Protein AF-A0A143ZDG9-F1 (afdb_monomer_lite)

Secondary structure (DSSP, 8-state):
----EETTEEEEEEEETTTTEEEEEEESSSS--EEEESSHHHHHHHHHHHHHHHHHHHHHHHHHHHHTTS-HHHHHHHHHHHHHHHT-

pLDDT: mean 92.54, std 9.76, range [44.09, 98.31]

Structure (mmCIF, N/CA/C/O backbone):
data_AF-A0A143ZDG9-F1
#
_entry.id   AF-A0A143ZDG9-F1
#
loop_
_atom_site.group_PDB
_atom_site.id
_atom_site.type_symbol
_atom_site.label_atom_id
_atom_site.label_alt_id
_atom_site.label_comp_id
_atom_site.label_asym_id
_atom_site.label_entity_id
_atom_site.label_seq_id
_atom_site.p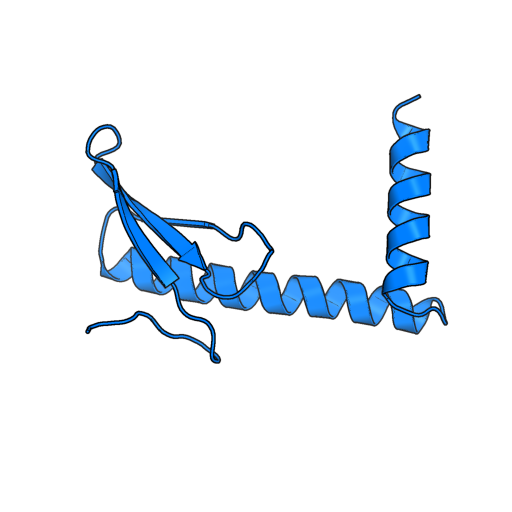dbx_PDB_ins_code
_atom_site.Cartn_x
_atom_site.Cartn_y
_atom_site.Cartn_z
_atom_site.occupancy
_atom_site.B_iso_or_equiv
_atom_site.auth_seq_id
_atom_site.auth_comp_id
_atom_site.auth_asym_id
_atom_site.auth_atom_id
_atom_site.pdbx_PDB_model_num
ATOM 1 N N . MET A 1 1 ? 5.884 -18.510 -12.927 1.00 44.09 1 MET A N 1
ATOM 2 C CA . MET A 1 1 ? 5.323 -17.146 -12.990 1.00 44.09 1 MET A CA 1
AT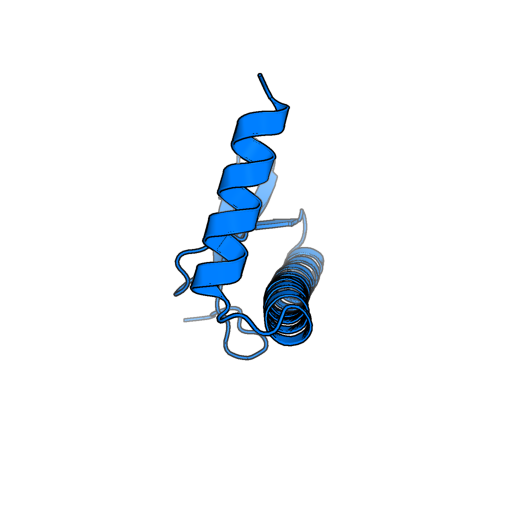OM 3 C C . MET A 1 1 ? 6.194 -16.277 -12.102 1.00 44.09 1 MET A C 1
ATOM 5 O O . MET A 1 1 ? 6.313 -16.598 -10.928 1.00 44.09 1 MET A O 1
ATOM 9 N N . ASN A 1 2 ? 6.895 -15.291 -12.666 1.00 59.69 2 ASN A N 1
ATOM 10 C CA . ASN A 1 2 ? 7.758 -14.394 -11.892 1.00 59.69 2 ASN A CA 1
ATOM 11 C C . ASN A 1 2 ? 6.877 -13.294 -11.301 1.00 59.69 2 ASN A C 1
ATOM 13 O O . ASN A 1 2 ? 6.397 -12.440 -12.037 1.00 59.69 2 ASN A O 1
ATOM 17 N N . VAL A 1 3 ? 6.613 -13.369 -10.000 1.00 75.88 3 VAL A N 1
ATOM 18 C CA . VAL A 1 3 ? 5.783 -12.400 -9.278 1.00 75.88 3 VAL A CA 1
ATOM 19 C C . VAL A 1 3 ? 6.703 -11.559 -8.401 1.00 75.88 3 VAL A C 1
ATOM 21 O O . VAL A 1 3 ? 7.531 -12.111 -7.678 1.00 75.88 3 VAL A O 1
ATOM 24 N N . MET A 1 4 ? 6.578 -10.233 -8.471 1.00 88.38 4 MET A N 1
ATOM 25 C CA . MET A 1 4 ? 7.227 -9.342 -7.509 1.00 88.38 4 MET A CA 1
ATOM 26 C C . MET A 1 4 ? 6.503 -9.461 -6.171 1.00 88.38 4 MET A C 1
ATOM 28 O O . MET A 1 4 ? 5.283 -9.305 -6.118 1.00 88.38 4 MET A O 1
ATOM 32 N N . SER A 1 5 ? 7.250 -9.764 -5.110 1.00 93.31 5 SER A N 1
ATOM 33 C CA . SER A 1 5 ? 6.710 -9.928 -3.762 1.00 93.31 5 SER A CA 1
ATOM 34 C C . SER A 1 5 ? 7.565 -9.207 -2.731 1.00 93.31 5 SER A C 1
ATOM 36 O O . SER A 1 5 ? 8.786 -9.365 -2.746 1.00 93.31 5 SER A O 1
ATOM 38 N N . HIS A 1 6 ? 6.934 -8.490 -1.807 1.00 96.56 6 HIS A N 1
ATOM 39 C CA . HIS A 1 6 ? 7.606 -7.826 -0.690 1.00 96.56 6 HIS A CA 1
ATOM 40 C C . HIS A 1 6 ? 6.672 -7.796 0.517 1.00 96.56 6 HIS A C 1
ATOM 42 O O . HIS A 1 6 ? 5.505 -7.447 0.383 1.00 96.56 6 HIS A O 1
ATOM 48 N N . LYS A 1 7 ? 7.149 -8.233 1.691 1.00 95.69 7 LYS A N 1
ATOM 49 C CA . LYS A 1 7 ? 6.362 -8.308 2.946 1.00 95.69 7 LYS A CA 1
ATOM 50 C C . LYS A 1 7 ? 4.984 -8.993 2.814 1.00 95.69 7 LYS A C 1
ATOM 52 O O . LYS A 1 7 ? 4.044 -8.650 3.522 1.00 95.69 7 LYS A O 1
ATOM 57 N N . GLY A 1 8 ? 4.863 -9.974 1.916 1.00 94.38 8 GLY A N 1
ATOM 58 C CA . GLY A 1 8 ? 3.607 -10.692 1.655 1.00 94.38 8 GLY A CA 1
ATOM 59 C C . GLY A 1 8 ? 2.645 -9.982 0.696 1.00 94.38 8 GLY A C 1
ATOM 60 O O . GLY A 1 8 ? 1.612 -10.552 0.356 1.00 94.38 8 GLY A O 1
ATOM 61 N N . TYR A 1 9 ? 2.996 -8.786 0.222 1.00 96.31 9 TYR A N 1
ATOM 62 C CA . TYR A 1 9 ? 2.309 -8.099 -0.865 1.00 96.31 9 TYR A CA 1
ATOM 63 C C . TYR A 1 9 ? 2.864 -8.551 -2.207 1.00 96.31 9 TYR A C 1
ATOM 65 O O . TYR A 1 9 ? 4.035 -8.919 -2.323 1.00 96.31 9 TYR A O 1
ATOM 73 N N . PHE A 1 10 ? 2.016 -8.481 -3.225 1.00 95.62 10 PHE A N 1
ATOM 74 C CA . PHE A 1 10 ? 2.3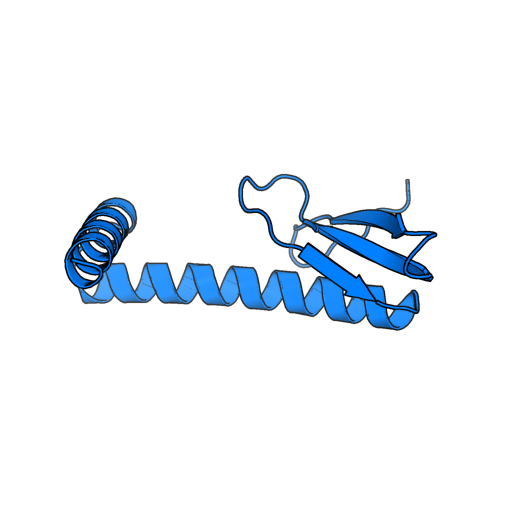49 -8.821 -4.601 1.00 95.62 10 PHE A CA 1
ATOM 75 C C . PHE A 1 10 ? 2.003 -7.651 -5.509 1.00 95.62 10 PHE A C 1
ATOM 77 O O . PHE A 1 10 ? 1.128 -6.858 -5.169 1.00 95.62 10 PHE A O 1
ATOM 84 N N . ALA A 1 11 ? 2.639 -7.564 -6.674 1.00 94.81 11 ALA A N 1
ATOM 85 C CA . ALA A 1 11 ? 2.306 -6.552 -7.670 1.00 94.81 11 ALA A CA 1
ATOM 86 C C . ALA A 1 11 ? 1.947 -7.149 -9.031 1.00 94.81 11 ALA A C 1
ATOM 88 O O . ALA A 1 11 ? 2.461 -8.198 -9.433 1.00 94.81 11 ALA A O 1
ATOM 89 N N . ARG A 1 12 ? 1.080 -6.433 -9.749 1.00 93.25 12 ARG A N 1
ATOM 90 C CA . ARG A 1 12 ? 0.916 -6.544 -11.201 1.00 93.25 12 ARG A CA 1
ATOM 91 C C . ARG A 1 12 ? 1.656 -5.383 -11.842 1.00 93.25 12 ARG A C 1
ATOM 93 O O . ARG A 1 12 ? 1.552 -4.267 -11.346 1.00 93.25 12 ARG A O 1
ATOM 100 N N . VAL A 1 13 ? 2.404 -5.674 -12.898 1.00 94.31 13 VAL A N 1
ATOM 101 C CA . VAL A 1 13 ? 3.209 -4.698 -13.632 1.00 94.31 13 VAL A CA 1
ATOM 102 C C . VAL A 1 13 ? 2.830 -4.780 -15.099 1.00 94.31 13 VAL A C 1
ATOM 104 O O . VAL A 1 13 ? 2.736 -5.876 -15.654 1.00 94.31 13 VAL A O 1
ATOM 107 N N . GLU A 1 14 ? 2.644 -3.619 -15.700 1.00 93.75 14 GLU A N 1
ATOM 108 C CA . GLU A 1 14 ? 2.345 -3.407 -17.106 1.00 93.75 14 GLU A CA 1
ATOM 109 C C . GLU A 1 14 ? 3.356 -2.395 -17.664 1.00 93.75 14 GLU A C 1
ATOM 111 O O . GLU A 1 14 ? 3.951 -1.619 -16.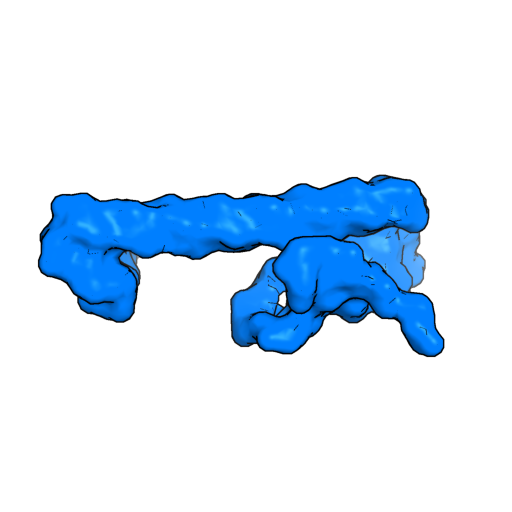914 1.00 93.75 14 GLU A O 1
ATOM 116 N N . TYR A 1 15 ? 3.614 -2.449 -18.968 1.00 94.69 15 TYR A N 1
ATOM 117 C CA . TYR A 1 15 ? 4.439 -1.456 -19.651 1.00 94.69 15 TYR A CA 1
ATOM 118 C C . TYR A 1 15 ? 3.516 -0.492 -20.384 1.00 94.69 15 TYR A C 1
ATOM 120 O O . TYR A 1 15 ? 2.671 -0.938 -21.164 1.00 94.69 15 TYR A O 1
ATOM 128 N N . ASP A 1 16 ? 3.691 0.795 -20.121 1.00 93.25 16 ASP A N 1
ATOM 129 C CA . ASP A 1 16 ? 3.047 1.865 -20.861 1.00 93.25 16 ASP A CA 1
ATOM 130 C C . ASP A 1 16 ? 3.965 2.281 -22.014 1.00 93.25 16 ASP A C 1
ATOM 132 O O . ASP A 1 16 ? 5.099 2.709 -21.803 1.00 93.25 16 ASP A O 1
ATOM 136 N N . ALA A 1 17 ? 3.489 2.098 -23.245 1.00 93.94 17 ALA A N 1
ATOM 137 C CA . ALA A 1 17 ? 4.262 2.408 -24.442 1.00 93.94 17 ALA A CA 1
ATOM 138 C C . ALA A 1 17 ? 4.186 3.887 -24.846 1.00 93.94 17 ALA A C 1
ATOM 140 O O . ALA A 1 17 ? 5.013 4.319 -25.643 1.00 93.94 17 ALA A O 1
ATOM 141 N N . GLU A 1 18 ? 3.199 4.641 -24.353 1.00 94.94 18 GLU A N 1
ATOM 142 C CA . GLU A 1 18 ? 3.080 6.076 -24.633 1.00 94.94 18 GLU A CA 1
ATOM 143 C C . GLU A 1 18 ? 4.058 6.867 -23.761 1.00 94.94 18 GLU A C 1
ATOM 145 O O . GLU A 1 18 ? 4.759 7.741 -24.270 1.00 94.94 18 GLU A O 1
ATOM 150 N N . ASP A 1 19 ? 4.159 6.490 -22.484 1.00 93.00 19 ASP A N 1
ATOM 151 C CA . ASP A 1 19 ? 5.051 7.134 -21.512 1.00 93.00 19 ASP A CA 1
ATOM 152 C C . ASP A 1 19 ? 6.425 6.442 -21.390 1.00 93.00 19 ASP A C 1
ATOM 154 O O . ASP A 1 19 ? 7.314 6.937 -20.704 1.00 93.00 19 ASP A O 1
ATOM 158 N N . GLU A 1 20 ? 6.618 5.301 -22.060 1.00 94.12 20 GLU A N 1
ATOM 159 C CA . GLU A 1 20 ? 7.821 4.454 -22.007 1.00 94.12 20 GLU A CA 1
ATOM 160 C C . GLU A 1 20 ? 8.230 4.000 -20.588 1.00 94.12 20 GLU A C 1
ATOM 162 O O . GLU A 1 20 ? 9.401 3.706 -20.330 1.00 94.12 20 GLU A O 1
ATOM 167 N N . ILE A 1 21 ? 7.265 3.861 -19.675 1.00 95.62 21 ILE A N 1
ATOM 168 C CA . ILE A 1 21 ? 7.490 3.473 -18.274 1.00 95.62 21 ILE A CA 1
ATOM 169 C C . ILE A 1 21 ? 6.885 2.112 -17.932 1.00 95.62 21 ILE A C 1
ATOM 171 O O . ILE A 1 21 ? 5.927 1.634 -18.540 1.00 95.62 21 ILE A O 1
ATOM 175 N N . PHE A 1 22 ? 7.399 1.491 -16.874 1.00 96.19 22 PHE A N 1
ATOM 176 C CA . PHE A 1 22 ? 6.701 0.403 -16.202 1.00 96.19 22 PHE A CA 1
ATOM 177 C C . PHE A 1 22 ? 5.757 0.973 -15.151 1.00 96.19 22 PHE A C 1
ATOM 179 O O . PHE A 1 22 ? 6.193 1.667 -14.233 1.00 96.19 22 PHE A O 1
ATOM 186 N N . PHE A 1 23 ? 4.482 0.613 -15.240 1.00 95.31 23 PHE A N 1
ATOM 187 C CA . PHE A 1 23 ? 3.467 0.933 -14.247 1.00 95.31 23 PHE A CA 1
ATOM 188 C C . PHE A 1 23 ? 3.110 -0.315 -13.441 1.00 95.31 23 PHE A C 1
ATOM 190 O O . PHE A 1 23 ? 2.831 -1.381 -13.990 1.00 95.31 23 PHE A O 1
ATOM 197 N N . GLY A 1 24 ? 3.109 -0.193 -12.118 1.00 94.06 24 GLY A N 1
ATOM 198 C CA . GLY A 1 24 ? 2.797 -1.269 -11.194 1.00 94.06 24 GLY A CA 1
ATOM 199 C C . GLY A 1 24 ? 1.691 -0.904 -10.213 1.00 94.06 24 GLY A C 1
ATOM 200 O O . GLY A 1 24 ? 1.547 0.243 -9.797 1.00 94.06 24 GLY A O 1
ATOM 201 N N . ARG A 1 25 ? 0.913 -1.907 -9.799 1.00 95.94 25 ARG A N 1
ATOM 202 C CA . ARG A 1 25 ? -0.074 -1.788 -8.717 1.00 95.94 25 ARG A CA 1
ATOM 203 C C . ARG A 1 25 ? 0.009 -2.976 -7.773 1.00 95.94 25 ARG A C 1
ATOM 205 O O . ARG A 1 25 ? 0.174 -4.117 -8.218 1.00 95.94 25 ARG A O 1
ATOM 212 N N . LEU A 1 26 ? -0.164 -2.719 -6.477 1.00 95.88 26 LEU A N 1
ATOM 213 C CA . LEU A 1 26 ? -0.337 -3.775 -5.483 1.00 95.88 26 LEU A CA 1
ATOM 214 C C . LEU A 1 26 ? -1.577 -4.620 -5.823 1.00 95.88 26 LEU A C 1
ATOM 216 O O . LEU A 1 26 ? -2.640 -4.116 -6.181 1.00 95.88 26 LEU A O 1
ATOM 220 N N . ALA A 1 27 ? -1.426 -5.934 -5.729 1.00 94.25 27 ALA A N 1
ATOM 221 C CA . 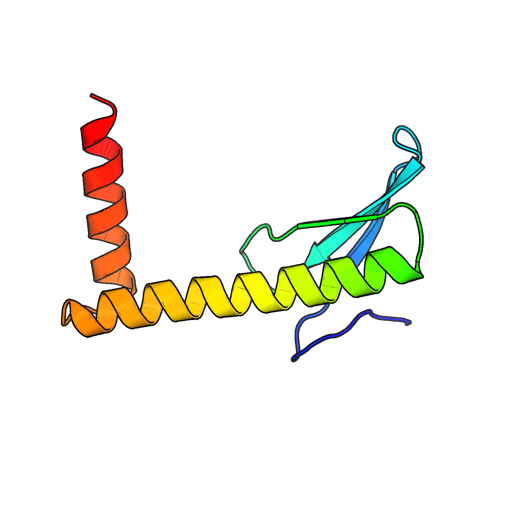ALA A 1 27 ? -2.452 -6.916 -6.027 1.00 94.25 27 ALA A CA 1
ATOM 222 C C . ALA A 1 27 ? -2.961 -7.571 -4.740 1.00 94.25 27 ALA A C 1
ATOM 224 O O . ALA A 1 27 ? -2.197 -7.819 -3.810 1.00 94.25 27 ALA A O 1
ATOM 225 N N . GLY A 1 28 ? -4.252 -7.911 -4.721 1.00 90.69 28 GLY A N 1
ATOM 226 C CA . GLY A 1 28 ? -4.878 -8.586 -3.580 1.00 90.69 28 GLY A CA 1
ATOM 227 C C . GLY A 1 28 ? -5.309 -7.652 -2.446 1.00 90.69 28 GLY A C 1
ATOM 228 O O . GLY A 1 28 ? -5.735 -8.145 -1.407 1.00 90.69 28 GLY A O 1
ATOM 229 N N . ILE A 1 29 ? -5.242 -6.336 -2.658 1.00 92.81 29 ILE A N 1
ATOM 230 C CA . ILE A 1 29 ? -5.807 -5.317 -1.769 1.00 92.81 29 ILE A CA 1
ATOM 231 C C . ILE A 1 29 ? -6.854 -4.483 -2.510 1.00 92.81 29 ILE A C 1
ATOM 233 O O . ILE A 1 29 ? -6.843 -4.414 -3.740 1.00 92.81 29 ILE A O 1
ATOM 237 N N . THR A 1 30 ? -7.766 -3.873 -1.756 1.00 91.12 30 THR A N 1
ATOM 238 C CA . THR A 1 30 ? -8.793 -2.974 -2.305 1.00 91.12 30 THR A CA 1
ATOM 239 C C . THR A 1 30 ? -8.220 -1.588 -2.607 1.00 91.12 30 THR A C 1
ATOM 241 O O . THR A 1 30 ? -8.686 -0.922 -3.529 1.00 91.12 30 THR A O 1
ATOM 244 N N . ASP A 1 31 ? -7.205 -1.159 -1.856 1.00 88.94 31 ASP A N 1
ATOM 245 C CA . ASP A 1 31 ? -6.565 0.142 -2.026 1.00 88.94 31 ASP A CA 1
ATOM 246 C C . ASP A 1 31 ? -5.817 0.248 -3.363 1.00 88.94 31 ASP A C 1
ATOM 248 O O . ASP A 1 31 ? -5.097 -0.657 -3.792 1.00 88.94 31 ASP A O 1
ATOM 252 N N . GLY A 1 32 ? -5.966 1.391 -4.031 1.00 90.44 32 GLY A N 1
ATOM 253 C CA . GLY A 1 32 ? -5.322 1.681 -5.311 1.00 90.44 32 GLY A CA 1
ATOM 254 C C . GLY A 1 32 ? -3.871 2.138 -5.163 1.00 90.44 32 GLY A C 1
ATOM 255 O O . GLY A 1 32 ? -3.554 3.245 -5.580 1.00 90.44 32 GLY A O 1
ATOM 256 N N . VAL A 1 33 ? -2.996 1.317 -4.579 1.00 96.06 33 VAL A N 1
ATOM 257 C CA . VAL A 1 33 ? -1.579 1.678 -4.382 1.00 96.06 33 VAL A CA 1
ATOM 258 C C . VAL A 1 33 ? -0.777 1.377 -5.649 1.00 96.06 33 VAL A C 1
ATOM 260 O O . VAL A 1 33 ? -0.585 0.210 -6.008 1.00 96.06 33 VAL A O 1
ATOM 263 N N . GLY A 1 34 ? -0.342 2.434 -6.338 1.00 95.56 34 GLY A N 1
ATOM 264 C CA . GLY A 1 34 ? 0.446 2.370 -7.570 1.00 95.56 34 GLY A CA 1
ATOM 265 C C . GLY A 1 34 ? 1.899 2.804 -7.379 1.00 95.56 34 GLY A C 1
ATOM 266 O O . GLY A 1 34 ? 2.224 3.505 -6.427 1.00 95.56 34 GLY A O 1
ATOM 267 N N . PHE A 1 35 ? 2.759 2.386 -8.300 1.00 96.94 35 PHE A N 1
ATOM 268 C CA . PHE A 1 35 ? 4.164 2.781 -8.403 1.00 96.94 35 PHE A CA 1
ATOM 269 C C . PHE A 1 35 ? 4.597 2.716 -9.873 1.00 96.94 35 PHE A C 1
ATOM 271 O O . PHE A 1 35 ? 3.961 2.031 -10.673 1.00 96.94 35 PHE A O 1
ATOM 278 N N . HIS A 1 36 ? 5.666 3.409 -10.252 1.00 96.88 36 HIS A N 1
ATOM 279 C CA . HIS A 1 36 ? 6.181 3.368 -11.621 1.00 96.88 36 HIS A CA 1
ATOM 280 C C . HIS A 1 36 ? 7.691 3.592 -11.658 1.00 96.88 36 HIS A C 1
ATOM 282 O O . HIS A 1 36 ? 8.258 4.135 -10.710 1.00 96.88 36 HIS A O 1
ATOM 288 N N . ALA A 1 37 ? 8.338 3.165 -12.741 1.00 97.44 37 ALA A N 1
ATOM 289 C CA . ALA A 1 37 ? 9.749 3.439 -12.995 1.00 97.44 37 ALA A CA 1
ATOM 290 C C . ALA A 1 37 ? 10.150 3.147 -14.448 1.00 97.44 37 ALA A C 1
ATOM 292 O O . ALA A 1 37 ? 9.506 2.352 -15.131 1.00 97.44 37 ALA A O 1
ATOM 293 N N . ASP A 1 38 ? 11.288 3.698 -14.862 1.00 95.69 38 ASP A N 1
ATOM 294 C CA . ASP A 1 38 ? 11.814 3.559 -16.227 1.00 95.69 38 ASP A CA 1
ATOM 295 C C . ASP A 1 38 ? 12.672 2.290 -16.386 1.00 95.69 38 ASP A C 1
ATOM 297 O O . ASP A 1 38 ? 12.845 1.751 -17.479 1.00 95.69 38 ASP A O 1
ATOM 301 N N . THR A 1 39 ? 13.221 1.774 -15.280 1.00 94.81 39 THR A N 1
ATOM 302 C CA . THR A 1 39 ? 14.070 0.577 -15.274 1.00 94.81 39 THR A CA 1
ATOM 303 C C . THR A 1 39 ? 13.534 -0.494 -14.333 1.00 94.81 39 THR A C 1
ATOM 305 O O . THR A 1 39 ? 12.876 -0.215 -13.335 1.00 94.81 39 THR A O 1
ATOM 308 N N . VAL A 1 40 ? 13.874 -1.758 -14.601 1.00 93.19 40 VAL A N 1
ATOM 309 C CA . VAL A 1 40 ? 13.471 -2.889 -13.743 1.00 93.19 40 VAL A CA 1
ATOM 310 C C . VAL A 1 40 ? 14.051 -2.781 -12.327 1.00 93.19 40 VAL A C 1
ATOM 312 O O . VAL A 1 40 ? 13.429 -3.244 -11.370 1.00 93.19 40 VAL A O 1
ATOM 315 N N . SER A 1 41 ? 15.252 -2.215 -12.179 1.00 95.62 41 SER A N 1
ATOM 316 C CA . SER A 1 41 ? 15.883 -2.030 -10.867 1.00 95.62 41 SER A CA 1
ATOM 317 C C . SER A 1 41 ? 15.124 -0.997 -10.043 1.00 95.62 41 SER A C 1
ATOM 319 O O . SER A 1 41 ? 14.774 -1.274 -8.895 1.00 95.62 41 SER A O 1
ATOM 321 N N . ASP A 1 42 ? 14.800 0.137 -10.660 1.00 97.12 42 ASP A N 1
ATOM 322 C CA . ASP A 1 42 ? 14.053 1.216 -10.017 1.00 97.12 42 ASP A CA 1
ATOM 323 C C . ASP A 1 42 ? 12.610 0.791 -9.743 1.00 97.12 42 ASP A C 1
ATOM 325 O O . ASP A 1 42 ? 12.076 1.072 -8.678 1.00 97.12 42 ASP A O 1
ATOM 329 N N . LEU A 1 43 ? 12.014 -0.013 -10.626 1.00 96.19 43 LEU A N 1
ATOM 330 C CA . LEU A 1 43 ? 10.680 -0.573 -10.427 1.00 96.19 43 LEU A CA 1
ATOM 331 C C . LEU A 1 43 ? 10.600 -1.443 -9.165 1.00 96.19 43 LEU A C 1
ATOM 333 O O . LEU A 1 43 ? 9.607 -1.411 -8.441 1.00 96.19 43 LEU A O 1
ATOM 337 N N . LYS A 1 44 ? 11.645 -2.231 -8.880 1.00 96.12 44 LYS A N 1
ATOM 338 C CA . LYS A 1 44 ? 11.717 -3.027 -7.644 1.00 96.12 44 LYS A CA 1
ATOM 339 C C . LYS A 1 44 ? 11.845 -2.144 -6.410 1.00 96.12 44 LYS A C 1
ATOM 341 O O . LYS A 1 44 ? 11.211 -2.449 -5.403 1.00 96.12 44 LYS A O 1
ATOM 346 N N . ALA A 1 45 ? 12.645 -1.083 -6.489 1.00 97.88 45 ALA A N 1
ATOM 347 C CA . ALA A 1 45 ? 12.787 -0.124 -5.400 1.00 97.88 45 ALA A CA 1
ATOM 348 C C . ALA A 1 45 ? 11.457 0.596 -5.131 1.00 97.88 45 ALA A C 1
ATOM 350 O O . ALA A 1 45 ? 10.964 0.540 -4.007 1.00 97.88 45 ALA A O 1
ATOM 351 N N . ALA A 1 46 ? 10.826 1.135 -6.177 1.00 98.00 46 ALA A N 1
ATOM 352 C CA . ALA A 1 46 ? 9.532 1.807 -6.111 1.00 98.00 46 ALA A CA 1
ATOM 353 C C . ALA A 1 46 ? 8.425 0.884 -5.576 1.00 98.00 46 ALA A C 1
ATOM 355 O O . ALA A 1 46 ? 7.590 1.305 -4.783 1.00 98.00 46 ALA A O 1
ATOM 356 N N . PHE A 1 47 ? 8.435 -0.404 -5.939 1.00 97.56 47 PHE A N 1
ATOM 357 C CA . PHE A 1 47 ? 7.510 -1.381 -5.361 1.00 97.56 47 PHE A CA 1
ATOM 358 C C . PHE A 1 47 ? 7.711 -1.560 -3.850 1.00 97.56 47 PHE A C 1
ATOM 360 O O . PHE A 1 47 ? 6.737 -1.613 -3.099 1.00 97.56 47 PHE A O 1
ATOM 367 N N . HIS A 1 48 ? 8.962 -1.687 -3.396 1.00 97.94 48 HIS A N 1
ATOM 368 C CA . HIS A 1 48 ? 9.256 -1.863 -1.974 1.00 97.94 48 HIS A CA 1
ATOM 369 C C . HIS A 1 48 ? 8.870 -0.621 -1.170 1.00 97.94 48 HIS A C 1
ATOM 371 O O . HIS A 1 48 ? 8.276 -0.763 -0.104 1.00 97.94 48 HIS A O 1
ATOM 377 N N . GLU A 1 49 ? 9.166 0.565 -1.701 1.00 98.31 49 GLU A N 1
ATOM 378 C CA . GLU A 1 49 ? 8.772 1.850 -1.124 1.00 98.31 49 GLU A CA 1
ATOM 379 C C . GLU A 1 49 ? 7.248 1.964 -1.023 1.00 98.31 49 GLU A C 1
ATOM 381 O O . GLU A 1 49 ? 6.727 2.143 0.071 1.00 98.31 49 GLU A O 1
ATOM 386 N N . ALA A 1 50 ? 6.515 1.710 -2.111 1.00 97.69 50 ALA A N 1
ATOM 387 C CA . ALA A 1 50 ? 5.054 1.786 -2.113 1.00 97.69 50 ALA A CA 1
ATOM 388 C C . ALA A 1 50 ? 4.396 0.834 -1.095 1.00 97.69 50 ALA A C 1
ATOM 390 O O . ALA A 1 50 ? 3.402 1.181 -0.455 1.00 97.69 50 ALA A O 1
ATOM 391 N N . VAL A 1 51 ? 4.941 -0.374 -0.922 1.00 97.75 51 VAL A N 1
ATOM 392 C CA . VAL A 1 51 ? 4.469 -1.322 0.101 1.00 97.75 51 VAL A CA 1
ATOM 393 C C . VAL A 1 51 ? 4.797 -0.829 1.510 1.00 97.75 51 VAL A C 1
ATOM 395 O O . VAL A 1 51 ? 3.955 -0.930 2.405 1.00 97.75 51 VAL A O 1
ATOM 398 N N . ASP A 1 52 ? 6.007 -0.320 1.728 1.00 98.00 52 ASP A N 1
ATOM 399 C CA . ASP A 1 52 ? 6.452 0.150 3.038 1.00 98.00 52 ASP A CA 1
ATOM 400 C C . ASP A 1 52 ? 5.650 1.381 3.482 1.00 98.00 52 ASP A C 1
ATOM 402 O O . ASP A 1 52 ? 5.140 1.397 4.607 1.00 98.00 52 ASP A O 1
ATOM 406 N N . ASP A 1 53 ? 5.426 2.326 2.571 1.00 97.75 53 ASP A N 1
ATOM 407 C CA . ASP A 1 53 ? 4.616 3.523 2.783 1.00 97.75 53 ASP A CA 1
ATOM 408 C C . ASP A 1 53 ? 3.148 3.185 3.045 1.00 97.75 53 ASP A C 1
ATOM 410 O O . ASP A 1 53 ? 2.527 3.753 3.951 1.00 97.75 53 ASP A O 1
ATOM 414 N N . TYR A 1 54 ? 2.579 2.225 2.306 1.00 96.94 54 TYR A N 1
ATOM 415 C CA . TYR A 1 54 ? 1.215 1.754 2.549 1.00 96.94 54 TYR A CA 1
ATOM 416 C C . TYR A 1 54 ? 1.070 1.181 3.965 1.00 96.94 54 TYR A C 1
ATOM 418 O O . TYR A 1 54 ? 0.185 1.592 4.721 1.00 96.94 54 TYR A O 1
ATOM 426 N N . ILE A 1 55 ? 1.981 0.289 4.370 1.00 96.69 55 ILE A N 1
ATOM 427 C CA . ILE A 1 55 ? 1.972 -0.307 5.713 1.00 96.69 55 ILE A CA 1
ATOM 428 C C . ILE A 1 55 ? 2.137 0.774 6.785 1.00 96.69 55 ILE A C 1
ATOM 430 O O . ILE A 1 55 ? 1.424 0.760 7.795 1.00 96.69 55 ILE A O 1
ATOM 434 N N . GLU A 1 56 ? 3.065 1.712 6.590 1.00 97.69 56 GLU A N 1
ATOM 435 C CA . GLU A 1 56 ? 3.285 2.803 7.534 1.00 97.69 56 GLU A CA 1
ATOM 436 C C . GLU A 1 56 ? 2.039 3.684 7.672 1.00 97.69 56 GLU A C 1
ATOM 438 O O . GLU A 1 56 ? 1.651 4.031 8.793 1.00 97.69 56 GLU A O 1
ATOM 443 N N . THR A 1 57 ? 1.384 4.001 6.558 1.00 95.31 57 THR A N 1
ATOM 444 C CA . THR A 1 57 ? 0.165 4.814 6.517 1.00 95.31 57 THR A CA 1
ATOM 445 C C . THR A 1 57 ? -0.979 4.129 7.261 1.00 95.31 57 THR A C 1
ATOM 447 O O . THR A 1 57 ? -1.574 4.731 8.162 1.00 95.31 57 THR A O 1
ATOM 450 N N . CYS A 1 58 ? -1.224 2.841 7.000 1.00 94.50 58 CYS A N 1
ATOM 451 C CA . CYS A 1 58 ? -2.209 2.052 7.743 1.00 94.50 58 CYS A CA 1
ATOM 452 C C . CYS A 1 58 ? -1.888 2.000 9.247 1.00 94.50 58 CYS A C 1
ATOM 454 O O . CYS A 1 58 ? -2.777 2.152 10.088 1.00 94.50 58 CYS A O 1
ATOM 456 N N . ALA A 1 59 ? -0.613 1.832 9.611 1.00 96.25 59 ALA A N 1
ATOM 457 C CA . ALA A 1 59 ? -0.192 1.804 11.008 1.00 96.25 59 ALA A CA 1
ATOM 458 C C . ALA A 1 59 ? -0.369 3.166 11.704 1.00 96.25 59 ALA A C 1
ATOM 460 O O . ALA A 1 59 ? -0.743 3.210 12.878 1.00 96.25 59 ALA A O 1
ATOM 461 N N . LYS A 1 60 ? -0.123 4.284 11.006 1.00 96.19 60 LYS A N 1
ATOM 462 C CA . LYS A 1 60 ? -0.382 5.642 11.516 1.00 96.19 60 LYS A CA 1
ATOM 463 C C . LYS A 1 60 ? -1.870 5.847 11.798 1.00 96.19 60 LYS A C 1
ATOM 465 O O . LYS A 1 60 ? -2.199 6.277 12.902 1.00 96.19 60 LYS A O 1
ATOM 470 N N . ALA A 1 61 ? -2.747 5.463 10.871 1.00 94.44 61 ALA A N 1
ATOM 471 C CA . ALA A 1 61 ? -4.196 5.545 11.061 1.00 94.44 61 ALA A CA 1
ATOM 472 C C . ALA A 1 61 ? -4.669 4.700 12.260 1.00 94.44 61 ALA A C 1
ATOM 474 O O . ALA A 1 61 ? -5.391 5.189 13.128 1.00 94.44 61 ALA A O 1
ATOM 475 N N . ALA A 1 62 ? -4.188 3.457 12.381 1.00 95.62 62 ALA A N 1
ATOM 476 C CA . ALA A 1 62 ? -4.508 2.591 13.518 1.00 95.62 62 ALA A CA 1
ATOM 477 C C . ALA A 1 62 ? -4.043 3.177 14.864 1.00 95.62 62 ALA A C 1
ATOM 479 O O . ALA A 1 62 ? -4.778 3.125 15.851 1.00 95.62 62 ALA A O 1
ATOM 480 N N . ARG A 1 63 ? -2.842 3.772 14.910 1.00 97.12 63 ARG A N 1
ATOM 481 C CA . ARG A 1 63 ? -2.333 4.456 16.110 1.00 97.12 63 ARG A CA 1
ATOM 482 C C . ARG A 1 63 ? -3.169 5.682 16.470 1.00 97.12 63 ARG A C 1
ATOM 484 O O . ARG A 1 63 ? -3.469 5.862 17.646 1.00 97.12 63 ARG A O 1
ATOM 491 N N . ALA A 1 64 ? -3.555 6.498 15.490 1.00 96.00 64 ALA A N 1
ATOM 492 C CA . ALA A 1 64 ? -4.397 7.671 15.717 1.00 96.00 64 ALA A CA 1
ATOM 493 C C . ALA A 1 64 ? -5.764 7.280 16.303 1.00 96.00 64 ALA A C 1
ATOM 495 O O . ALA A 1 64 ? -6.181 7.842 17.316 1.00 96.00 64 ALA A O 1
ATOM 496 N N . ALA A 1 65 ? -6.404 6.248 15.744 1.00 97.00 65 ALA A N 1
ATOM 497 C CA . ALA A 1 65 ? -7.656 5.709 16.268 1.00 97.00 65 ALA A CA 1
ATOM 498 C C . ALA A 1 65 ? -7.514 5.199 17.714 1.00 97.00 65 ALA A C 1
ATOM 500 O O . ALA A 1 65 ? -8.324 5.540 18.578 1.00 97.00 65 ALA A O 1
ATOM 501 N N . ALA A 1 66 ? -6.446 4.444 17.999 1.00 96.12 66 ALA A N 1
ATOM 502 C CA . ALA A 1 66 ? -6.177 3.922 19.337 1.00 96.12 66 ALA A CA 1
ATOM 503 C C . ALA A 1 66 ? -5.941 5.039 20.369 1.00 96.12 66 ALA A C 1
ATOM 505 O O . ALA A 1 66 ? -6.485 4.974 21.470 1.00 96.12 66 ALA A O 1
ATOM 506 N N . LEU A 1 67 ? -5.180 6.081 20.012 1.00 96.88 67 LEU A N 1
ATOM 507 C CA . LEU A 1 67 ? -4.948 7.251 20.869 1.00 96.88 67 LEU A CA 1
ATOM 508 C C . LEU A 1 67 ? -6.237 8.034 21.148 1.00 96.88 67 LEU A C 1
ATOM 510 O O . LEU A 1 67 ? -6.400 8.567 22.243 1.00 96.88 67 LEU A O 1
ATOM 514 N N . ALA A 1 68 ? -7.170 8.059 20.194 1.00 95.69 68 ALA A N 1
ATOM 515 C CA . ALA A 1 68 ? -8.497 8.642 20.371 1.00 95.69 68 ALA A CA 1
ATOM 516 C C . ALA A 1 68 ? -9.457 7.754 21.190 1.00 95.69 68 ALA A C 1
ATOM 518 O O . ALA A 1 68 ? -10.589 8.162 21.449 1.00 95.69 68 ALA A O 1
ATOM 519 N N . GLY A 1 69 ? -9.042 6.541 21.581 1.00 96.50 69 GLY A N 1
ATOM 520 C CA . GLY A 1 69 ? -9.892 5.572 22.277 1.00 96.50 69 GLY A CA 1
ATOM 521 C C . GLY A 1 69 ? -11.010 4.994 21.401 1.00 96.50 69 GLY A C 1
ATOM 522 O O . GLY A 1 69 ? -12.037 4.568 21.926 1.00 96.50 69 GLY A O 1
ATOM 523 N N . LYS A 1 70 ? -10.838 5.004 20.073 1.00 95.62 70 LYS A N 1
ATOM 524 C CA . LYS A 1 70 ? -11.855 4.615 19.084 1.00 95.62 70 LYS A CA 1
ATOM 525 C C . LYS A 1 70 ? -11.405 3.395 18.289 1.00 95.62 70 LYS A C 1
ATOM 527 O O . LYS A 1 70 ? -10.214 3.130 18.131 1.00 95.62 70 LYS A O 1
ATOM 532 N N . SER A 1 71 ? -12.367 2.650 17.744 1.00 96.88 71 SER A N 1
ATOM 533 C CA . SER A 1 71 ? -12.045 1.685 16.686 1.00 96.88 71 SER A CA 1
ATOM 534 C C . SER A 1 71 ? -11.621 2.420 15.409 1.00 96.88 71 SER A C 1
ATOM 536 O O . SER A 1 71 ? -12.052 3.550 15.173 1.00 96.88 71 SER A O 1
ATOM 538 N N . LEU A 1 72 ? -10.819 1.771 14.556 1.00 95.81 72 LEU A N 1
ATOM 539 C CA . LEU A 1 72 ? -10.356 2.370 13.298 1.00 95.81 72 LEU A CA 1
ATOM 540 C C . LEU A 1 72 ? -11.521 2.838 12.414 1.00 95.81 72 LEU A C 1
ATOM 542 O O . LEU A 1 72 ? -11.473 3.939 11.882 1.00 95.81 72 LEU A O 1
ATOM 546 N N . ASN A 1 73 ? -12.594 2.045 12.323 1.00 94.56 73 ASN A N 1
ATOM 547 C CA . ASN A 1 73 ? -13.770 2.397 11.523 1.00 94.56 73 ASN A CA 1
ATOM 548 C C . ASN A 1 73 ? -14.507 3.628 12.069 1.00 94.56 73 ASN A C 1
ATOM 550 O O . ASN A 1 73 ? -14.967 4.454 11.290 1.00 94.56 73 ASN A O 1
ATOM 554 N N . GLN A 1 74 ? -14.617 3.763 13.395 1.00 96.50 74 GLN A N 1
ATOM 555 C CA . GLN A 1 74 ? -15.234 4.944 14.010 1.00 96.50 74 GLN A CA 1
ATOM 556 C C . GLN A 1 74 ? -14.385 6.190 13.785 1.00 96.50 74 GLN A C 1
ATOM 558 O O . GLN A 1 74 ? -14.906 7.216 13.368 1.00 96.50 74 GLN A O 1
ATOM 563 N N . TRP A 1 75 ? -13.078 6.076 14.024 1.00 96.50 75 TRP A N 1
ATOM 564 C CA . TRP A 1 75 ? -12.144 7.173 13.802 1.00 96.50 75 TRP A CA 1
ATOM 565 C C . TRP A 1 75 ? -12.154 7.629 12.336 1.00 96.50 75 TRP A C 1
ATOM 567 O O . TRP A 1 75 ? -12.258 8.819 12.065 1.00 96.50 75 TRP A O 1
ATOM 577 N N . ALA A 1 76 ? -12.135 6.687 11.388 1.00 94.12 76 ALA A N 1
ATOM 578 C CA . ALA A 1 76 ? -12.186 7.000 9.964 1.00 94.12 76 ALA A CA 1
ATOM 579 C C . ALA A 1 76 ? -13.490 7.710 9.566 1.00 94.12 76 ALA A C 1
ATOM 581 O O . ALA A 1 76 ? -13.447 8.688 8.827 1.00 94.12 76 ALA A O 1
ATOM 582 N N . ALA A 1 77 ? -14.643 7.251 10.066 1.00 94.50 77 ALA A N 1
ATOM 583 C CA . ALA A 1 77 ? -15.930 7.875 9.763 1.00 94.50 77 ALA A CA 1
ATOM 584 C C . ALA A 1 77 ? -16.002 9.337 10.236 1.00 94.50 77 ALA A C 1
ATOM 586 O O . ALA A 1 77 ? -16.541 10.181 9.527 1.00 94.50 77 ALA A O 1
ATOM 587 N N . GLU A 1 78 ? -15.450 9.639 11.410 1.00 92.81 78 GLU A N 1
ATOM 588 C CA . GLU A 1 78 ? -15.416 11.001 11.948 1.00 92.81 78 GLU A CA 1
ATOM 589 C C . GLU A 1 78 ? -14.472 11.914 11.169 1.00 92.81 78 GLU A C 1
ATOM 591 O O . GLU A 1 78 ? -14.883 13.001 10.783 1.00 92.81 78 GLU A O 1
ATOM 596 N N . VAL A 1 79 ? -13.242 11.467 10.890 1.00 93.12 79 VAL A N 1
ATOM 597 C CA . VAL A 1 79 ? -12.265 12.260 10.122 1.00 93.12 79 VAL A CA 1
ATOM 598 C C . VAL A 1 79 ? -12.803 12.590 8.730 1.00 93.12 79 VAL A C 1
ATOM 600 O O . VAL A 1 79 ? -12.666 13.716 8.264 1.00 93.12 79 VAL A O 1
ATOM 603 N N . LEU A 1 80 ? -13.457 11.628 8.072 1.00 92.00 80 LEU A N 1
ATOM 604 C CA . LEU A 1 80 ? -14.080 11.856 6.767 1.00 92.00 80 LEU A CA 1
ATOM 605 C C . LEU A 1 80 ? -15.281 12.807 6.850 1.00 92.00 80 LEU A C 1
ATOM 607 O O . LEU A 1 80 ? -15.494 13.587 5.926 1.00 92.00 80 LEU A O 1
ATOM 611 N N . ALA A 1 81 ? -16.060 12.750 7.933 1.00 93.06 81 ALA A N 1
ATOM 612 C CA . ALA A 1 81 ? -17.166 13.677 8.149 1.00 93.06 81 ALA A CA 1
ATOM 613 C C . ALA A 1 81 ? -16.671 15.110 8.403 1.00 93.06 81 ALA A C 1
ATOM 615 O O . ALA A 1 81 ? -17.253 16.041 7.860 1.00 93.06 81 ALA A O 1
ATOM 616 N N . GLU A 1 82 ? -15.598 15.280 9.182 1.00 91.69 82 GLU A N 1
ATOM 617 C CA . GLU A 1 82 ? -14.968 16.580 9.451 1.00 91.69 82 GLU A CA 1
ATOM 618 C C . GLU A 1 82 ? -14.413 17.197 8.163 1.00 91.69 82 GLU A C 1
ATOM 620 O O . GLU A 1 82 ? -14.840 18.286 7.779 1.00 91.69 82 GLU A O 1
ATOM 625 N N . ALA A 1 83 ? -13.591 16.451 7.417 1.00 91.38 83 ALA A N 1
ATOM 626 C CA . ALA A 1 83 ? -13.023 16.918 6.152 1.00 91.38 83 ALA A CA 1
ATOM 627 C C . ALA A 1 83 ? -14.105 17.315 5.129 1.00 91.38 83 ALA A C 1
ATOM 629 O O . ALA A 1 83 ? -13.972 18.319 4.439 1.00 91.38 83 ALA A O 1
ATOM 630 N N . ALA A 1 84 ? -15.220 16.577 5.069 1.00 91.69 84 ALA A N 1
ATOM 631 C CA . ALA A 1 84 ? -16.336 16.906 4.181 1.00 91.69 84 ALA A CA 1
ATOM 632 C C . ALA A 1 84 ? -17.086 18.197 4.570 1.00 91.69 84 ALA A C 1
ATOM 634 O O . ALA A 1 84 ? -17.838 18.728 3.752 1.00 91.69 84 ALA A O 1
ATOM 635 N N . THR A 1 85 ? -16.926 18.688 5.804 1.00 86.31 8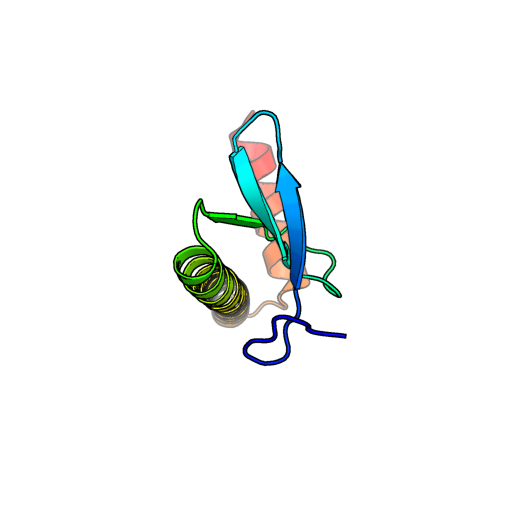5 THR A N 1
ATOM 636 C CA . THR A 1 85 ? -17.525 19.952 6.269 1.00 86.31 85 THR A CA 1
ATOM 637 C C . THR A 1 85 ? -16.599 21.157 6.132 1.00 86.31 85 THR A C 1
ATOM 639 O O . THR A 1 85 ? -17.092 22.280 6.130 1.00 86.31 85 THR A O 1
ATOM 642 N N . GLU A 1 86 ? -15.288 20.944 5.997 1.00 67.75 86 GLU A N 1
ATOM 643 C CA . GLU A 1 86 ? -14.300 22.019 5.825 1.00 67.75 86 GLU A CA 1
ATOM 644 C C . GLU A 1 86 ? -14.240 22.564 4.385 1.00 67.75 86 GLU A C 1
ATOM 646 O O . GLU A 1 86 ? -13.760 23.674 4.171 1.00 67.75 86 GLU A O 1
ATOM 651 N N . ASP A 1 87 ? -14.786 21.829 3.411 1.00 57.91 87 ASP A N 1
ATOM 652 C CA . ASP A 1 87 ? -14.946 22.254 2.009 1.00 57.91 87 ASP A CA 1
ATOM 653 C C . ASP A 1 87 ? -16.262 23.042 1.737 1.00 57.91 87 ASP A C 1
ATOM 655 O O . ASP A 1 87 ? -16.652 23.206 0.575 1.00 57.91 87 ASP A O 1
ATOM 659 N N . ALA A 1 88 ? -16.968 23.523 2.778 1.00 48.69 88 ALA A N 1
ATOM 660 C CA . ALA A 1 88 ? -18.264 24.226 2.687 1.00 48.69 88 ALA A CA 1
ATOM 661 C C . ALA A 1 88 ? -18.222 25.716 3.076 1.00 48.69 88 ALA A C 1
ATOM 663 O O . ALA A 1 88 ? -17.575 26.072 4.087 1.00 48.69 88 ALA A O 1
#

Sequence (88 aa):
MNVMSHKGYFARVEYDAEDEIFFGRLAGITDGVGFHADTVSDLKAAFHEAVDDYIETCAKAARAAALAGKSLNQWAAEVLAEAATEDA

Radius of gyration: 16.76 Å; chains: 1; bounding box: 34×41×47 Å

Foldseek 3Di:
DDWQDDPRWTKDWDADPVVCKIKIAIPPDPDGQIFIDNDPVVRSVRVNVSVVVVVVVVVVLCVVQVVVVHGSVVSVVVVVVVVVVVVD